Protein AF-A0A529MDR5-F1 (afdb_monomer_lite)

pLDDT: mean 86.52, std 17.05, range [40.25, 98.25]

Radius of gyration: 15.96 Å; chains: 1; bounding box: 62×21×30 Å

Sequence (91 aa):
MRLLERRSSEYRAVWCLEWYDRQTERLAGEEELLDLVDDDIRRVLGKPTSDDLDGMFELNASLSERLMGVVEVKTTFDFDRHDYFLGKVSK

Foldseek 3Di:
DDDPPPPPPPQDWWKKKWKAFPVPRHTPDMDTFPPDDPVLLCVLVVHDPPDDQADKDWDDPSSVVSVVVRTPDPDDDDPVTIIMIMHIDGD

Secondary structure (DSSP, 8-state):
-------------EEEEEEEETTT--EEEEEEETT--HHHHHHHHT--TTS---SEEEEPHHHHHHHHTTS---SPP-TTTEEEEEEEE--

Structure (mmCIF, N/CA/C/O backbone):
data_AF-A0A529MDR5-F1
#
_entry.id   AF-A0A529MDR5-F1
#
loop_
_atom_site.group_PDB
_atom_site.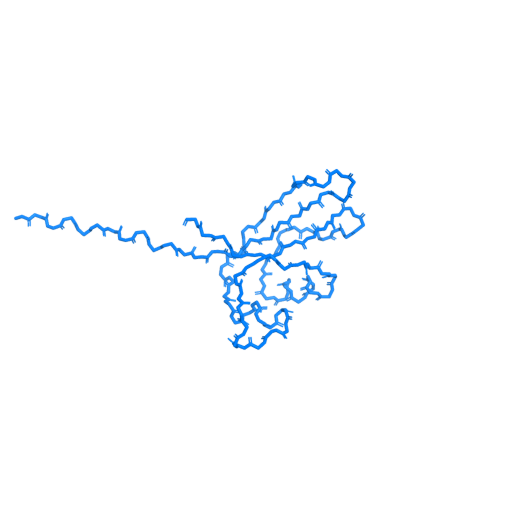id
_atom_site.type_symbol
_atom_site.label_atom_id
_atom_site.label_alt_id
_atom_site.label_comp_id
_atom_site.label_asym_id
_atom_site.label_entity_id
_atom_site.label_seq_id
_atom_site.pdbx_PDB_ins_code
_atom_site.Cartn_x
_atom_site.Cartn_y
_atom_site.Cartn_z
_atom_site.occupancy
_atom_site.B_iso_or_equiv
_atom_site.auth_seq_id
_atom_site.auth_comp_id
_atom_site.auth_asym_id
_atom_site.auth_atom_id
_atom_site.pdbx_PDB_model_num
ATOM 1 N N . MET A 1 1 ? 48.740 3.477 11.685 1.00 40.75 1 MET A N 1
ATOM 2 C CA . MET A 1 1 ? 47.423 4.140 11.782 1.00 40.75 1 MET A CA 1
ATOM 3 C C . MET A 1 1 ? 46.367 3.162 11.302 1.00 40.75 1 MET A C 1
ATOM 5 O O . MET A 1 1 ? 46.540 2.625 10.218 1.00 40.75 1 MET A O 1
ATOM 9 N N . ARG A 1 2 ? 45.326 2.884 12.096 1.00 46.53 2 ARG A N 1
ATOM 10 C CA . ARG A 1 2 ? 44.140 2.165 11.610 1.00 46.53 2 ARG A CA 1
ATOM 11 C C . ARG A 1 2 ? 43.193 3.207 11.029 1.00 46.53 2 ARG A C 1
ATOM 13 O O . ARG A 1 2 ? 42.676 4.027 11.782 1.00 46.53 2 ARG A O 1
ATOM 20 N N . LEU A 1 3 ? 43.012 3.194 9.713 1.00 46.25 3 LEU A N 1
ATOM 21 C CA . LEU A 1 3 ? 41.843 3.808 9.099 1.00 46.25 3 LEU A CA 1
ATOM 22 C C . LEU A 1 3 ? 40.644 3.009 9.607 1.00 46.25 3 LEU A C 1
ATOM 24 O O . LEU A 1 3 ? 40.466 1.849 9.251 1.00 46.25 3 LEU A O 1
ATOM 28 N N . LEU A 1 4 ? 39.889 3.603 10.529 1.00 46.09 4 LEU A N 1
ATOM 29 C CA . LEU A 1 4 ? 38.526 3.175 10.784 1.00 46.09 4 LEU A CA 1
ATOM 30 C C . LEU A 1 4 ? 37.791 3.432 9.474 1.00 46.09 4 LEU A C 1
ATOM 32 O O . LEU A 1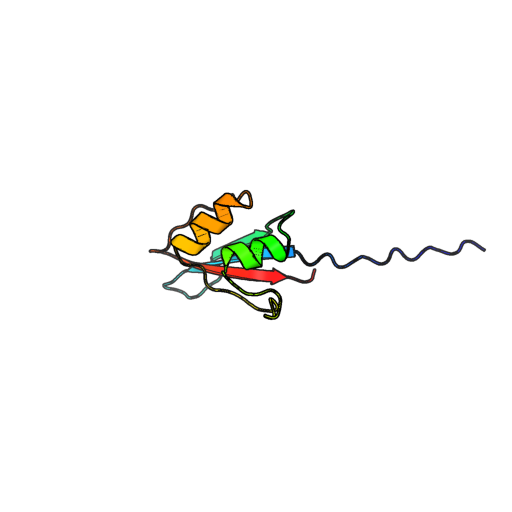 4 ? 37.458 4.577 9.169 1.00 46.09 4 LEU A O 1
ATOM 36 N N . GLU A 1 5 ? 37.617 2.380 8.675 1.00 45.94 5 GLU A N 1
ATOM 37 C CA . GLU A 1 5 ? 36.609 2.342 7.628 1.00 45.94 5 GLU A CA 1
ATOM 38 C C . GLU A 1 5 ? 35.284 2.605 8.330 1.00 45.94 5 GLU A C 1
ATOM 40 O O . GLU A 1 5 ? 34.668 1.745 8.962 1.00 45.94 5 GLU A O 1
ATOM 45 N N . ARG A 1 6 ? 34.932 3.885 8.330 1.00 44.50 6 ARG A N 1
ATOM 46 C CA . ARG A 1 6 ? 33.653 4.411 8.741 1.00 44.50 6 ARG A CA 1
ATOM 47 C C . ARG A 1 6 ? 32.669 3.736 7.802 1.00 44.50 6 ARG A C 1
ATOM 49 O O . ARG A 1 6 ? 32.516 4.188 6.674 1.00 44.50 6 ARG A O 1
ATOM 56 N N . ARG A 1 7 ? 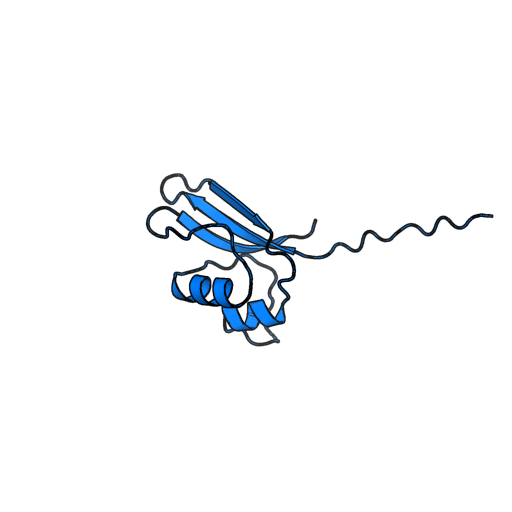32.104 2.607 8.248 1.00 40.25 7 ARG A N 1
ATOM 57 C CA . ARG A 1 7 ? 30.966 1.944 7.618 1.00 40.25 7 ARG A CA 1
ATOM 58 C C . ARG A 1 7 ? 29.984 3.052 7.271 1.00 40.25 7 ARG A C 1
ATOM 60 O O . ARG A 1 7 ? 29.380 3.639 8.169 1.00 40.25 7 ARG A O 1
ATOM 67 N N . SER A 1 8 ? 29.908 3.406 5.993 1.00 42.22 8 SER A N 1
ATOM 68 C CA . SER A 1 8 ? 28.756 4.114 5.473 1.00 42.22 8 SER A CA 1
ATOM 69 C C . SER A 1 8 ? 27.594 3.198 5.803 1.00 42.22 8 SER A C 1
ATOM 71 O O . SER A 1 8 ? 27.514 2.087 5.285 1.00 42.22 8 SER A O 1
ATOM 73 N N . SER A 1 9 ? 26.771 3.604 6.763 1.00 43.06 9 SER A N 1
ATOM 74 C CA . SER A 1 9 ? 25.444 3.034 6.890 1.00 43.06 9 SER A CA 1
ATOM 75 C C . SER A 1 9 ? 24.772 3.382 5.567 1.00 43.06 9 SER A C 1
ATOM 77 O O . SER A 1 9 ? 24.411 4.535 5.346 1.00 43.06 9 SER A O 1
ATOM 79 N N . GLU A 1 10 ? 24.792 2.453 4.614 1.00 45.78 10 GLU A N 1
ATOM 80 C CA . GLU A 1 10 ? 24.013 2.573 3.392 1.00 45.78 10 GLU A CA 1
ATOM 81 C C . GLU A 1 10 ? 22.561 2.579 3.854 1.00 45.78 10 GLU A C 1
ATOM 83 O O . GLU A 1 10 ? 22.037 1.556 4.290 1.00 45.78 10 GLU A O 1
ATOM 88 N N . TYR A 1 11 ? 21.957 3.766 3.862 1.00 51.19 11 TYR A N 1
ATOM 89 C CA . TYR A 1 11 ? 20.528 3.956 4.056 1.00 51.19 11 TYR A CA 1
ATOM 90 C C . TYR A 1 11 ? 19.819 3.173 2.948 1.00 51.19 11 TYR A C 1
ATOM 92 O O . TYR A 1 11 ? 19.687 3.653 1.821 1.00 51.19 11 TYR A O 1
ATOM 100 N N . ARG A 1 12 ? 19.446 1.920 3.219 1.00 62.38 12 ARG A N 1
ATOM 101 C CA . ARG A 1 12 ? 18.671 1.116 2.277 1.00 62.38 12 ARG A CA 1
ATOM 102 C C . ARG A 1 12 ? 17.241 1.620 2.399 1.00 62.38 12 ARG A C 1
ATOM 104 O O . ARG A 1 12 ? 16.613 1.404 3.427 1.00 62.38 12 ARG A O 1
ATOM 111 N N . ALA A 1 13 ? 16.757 2.340 1.390 1.00 68.94 13 ALA A N 1
ATOM 112 C CA . ALA A 1 13 ? 15.347 2.703 1.323 1.00 68.94 13 ALA A CA 1
ATOM 113 C C . ALA A 1 13 ? 14.518 1.411 1.351 1.00 68.94 13 ALA A C 1
ATOM 115 O O . ALA A 1 13 ? 14.770 0.499 0.557 1.00 68.94 13 ALA A O 1
ATOM 116 N N . VAL A 1 14 ? 13.577 1.323 2.289 1.00 88.44 14 VAL A N 1
ATOM 117 C CA . VAL A 1 14 ? 12.669 0.180 2.438 1.00 88.44 14 VAL A CA 1
ATOM 118 C C . VAL A 1 14 ? 11.264 0.652 2.090 1.00 88.44 14 VAL A C 1
ATOM 120 O O . VAL A 1 14 ? 10.881 1.776 2.415 1.00 88.44 14 VAL A O 1
ATOM 123 N N . TRP A 1 15 ? 10.501 -0.189 1.400 1.00 93.81 15 TRP A N 1
ATOM 124 C CA . TRP A 1 15 ? 9.088 0.068 1.151 1.00 93.81 15 TRP A CA 1
ATOM 125 C C . TRP A 1 15 ? 8.274 -0.294 2.394 1.00 93.81 15 TRP A C 1
ATOM 127 O O . TRP A 1 15 ? 8.462 -1.361 2.970 1.00 93.81 15 TRP A O 1
ATOM 137 N N . CYS A 1 16 ? 7.385 0.596 2.814 1.00 95.25 16 CYS A N 1
ATOM 138 C CA . CYS A 1 16 ? 6.529 0.433 3.980 1.00 95.25 16 CYS A CA 1
ATOM 139 C C . CYS A 1 16 ? 5.064 0.484 3.549 1.00 95.25 16 CYS A C 1
ATOM 141 O O . CYS A 1 16 ? 4.664 1.387 2.809 1.00 95.25 16 CYS A O 1
ATOM 143 N N . LEU A 1 17 ? 4.285 -0.493 4.004 1.00 96.88 17 LEU A N 1
ATOM 144 C CA . LEU A 1 17 ? 2.834 -0.505 3.924 1.00 96.88 17 LEU A CA 1
ATOM 145 C C . LEU A 1 17 ? 2.273 0.023 5.242 1.00 96.88 17 LEU A C 1
ATOM 147 O O . LEU A 1 17 ? 2.440 -0.605 6.279 1.00 96.88 17 LEU A O 1
ATOM 151 N N . GLU A 1 18 ? 1.568 1.137 5.197 1.00 97.38 18 GLU A N 1
ATOM 152 C CA . GLU A 1 18 ? 0.887 1.738 6.339 1.00 97.38 18 GLU A CA 1
ATOM 153 C C . GLU A 1 18 ? -0.623 1.588 6.169 1.00 97.38 18 GLU A C 1
ATOM 155 O O . GLU A 1 18 ? -1.135 1.603 5.046 1.00 97.38 18 GLU A O 1
ATOM 160 N N . TRP A 1 19 ? -1.355 1.453 7.273 1.00 97.94 19 TRP A N 1
ATOM 161 C CA . TRP A 1 19 ? -2.813 1.483 7.234 1.00 97.94 19 TRP A CA 1
ATOM 162 C C . TRP A 1 19 ? -3.406 2.321 8.353 1.00 97.94 19 TRP A C 1
ATOM 164 O O . TRP A 1 19 ? -2.974 2.283 9.509 1.00 97.94 19 TRP A O 1
ATOM 174 N N . TYR A 1 20 ? -4.429 3.080 7.985 1.00 98.12 20 TYR A N 1
ATOM 175 C CA . TYR A 1 20 ? -5.082 4.066 8.828 1.00 98.12 20 TYR A CA 1
ATOM 176 C C . TYR A 1 20 ? -6.536 3.673 9.036 1.00 98.12 20 TYR A C 1
ATOM 178 O O . TYR A 1 20 ? -7.218 3.274 8.098 1.00 98.12 20 TYR A O 1
ATOM 186 N N . ASP A 1 21 ? -7.018 3.779 10.269 1.00 97.94 21 ASP A N 1
ATOM 187 C CA . ASP A 1 21 ? -8.424 3.539 10.587 1.00 97.94 21 ASP A CA 1
ATOM 188 C C . ASP A 1 21 ? -9.306 4.628 9.957 1.00 97.94 21 ASP A C 1
ATOM 190 O O . ASP A 1 21 ? -9.123 5.816 10.222 1.00 97.94 21 ASP A O 1
ATOM 194 N N . ARG A 1 22 ? -10.286 4.223 9.139 1.00 96.25 22 ARG A N 1
ATOM 195 C CA . ARG A 1 22 ? -11.138 5.145 8.361 1.00 96.25 22 ARG A CA 1
ATOM 196 C C . ARG A 1 22 ? -12.013 6.056 9.221 1.00 96.25 22 ARG A C 1
ATOM 198 O O . ARG A 1 22 ? -12.505 7.068 8.732 1.00 96.25 22 ARG A O 1
ATOM 205 N N . GLN A 1 23 ? -12.290 5.677 10.469 1.00 96.69 23 GLN A N 1
ATOM 206 C CA . GLN A 1 23 ? -13.158 6.457 11.356 1.00 96.69 23 GLN A CA 1
ATOM 207 C C . GLN A 1 23 ? -12.376 7.514 12.130 1.00 96.69 23 GLN A C 1
ATOM 209 O O . GLN A 1 23 ? -12.898 8.591 12.413 1.00 96.69 23 GLN A O 1
ATOM 214 N N . THR A 1 24 ? -11.149 7.184 12.522 1.00 97.50 24 THR A N 1
ATOM 215 C CA . THR A 1 24 ? -10.322 8.011 13.403 1.00 97.50 24 THR A CA 1
ATOM 216 C C . THR A 1 24 ? -9.170 8.701 12.687 1.00 97.50 24 THR A C 1
ATOM 218 O O . THR A 1 24 ? -8.545 9.572 13.292 1.00 97.50 24 THR A O 1
ATOM 221 N N . GLU A 1 25 ? -8.881 8.309 11.443 1.00 96.19 25 GLU A N 1
ATOM 222 C CA . GLU A 1 25 ? -7.745 8.755 10.623 1.00 96.19 25 GLU A CA 1
ATOM 223 C C . GLU A 1 25 ? -6.382 8.510 11.296 1.00 96.19 25 GLU A C 1
ATOM 225 O O . GLU A 1 25 ? -5.369 9.131 10.973 1.00 96.19 25 GLU A O 1
ATOM 230 N N . ARG A 1 26 ? -6.338 7.603 12.277 1.00 97.75 26 ARG A N 1
ATOM 231 C CA . ARG A 1 26 ? -5.120 7.272 13.019 1.00 97.75 26 ARG A CA 1
ATOM 232 C C . ARG A 1 26 ? -4.411 6.098 12.376 1.00 97.75 26 ARG A C 1
ATOM 234 O O . ARG A 1 26 ? -5.063 5.153 11.937 1.00 97.75 26 ARG A O 1
ATOM 241 N N . LEU A 1 27 ? -3.079 6.135 12.409 1.00 97.06 27 LEU A N 1
ATOM 242 C CA . LEU A 1 27 ? -2.247 5.001 12.026 1.00 97.06 27 LEU A CA 1
ATOM 243 C C . LEU A 1 27 ? -2.607 3.803 12.911 1.00 97.06 27 LEU A C 1
ATOM 245 O O . LEU A 1 27 ? -2.440 3.846 14.133 1.00 97.06 27 LEU A O 1
ATOM 249 N N . ALA A 1 28 ? -3.139 2.762 12.285 1.00 97.19 28 ALA A N 1
ATOM 250 C CA . ALA A 1 28 ? -3.529 1.523 12.937 1.00 97.19 28 ALA A CA 1
ATOM 251 C C . ALA A 1 28 ? -2.392 0.491 12.892 1.00 97.19 28 ALA A C 1
ATOM 253 O O . ALA A 1 28 ? -2.299 -0.351 13.787 1.00 97.19 28 ALA A O 1
ATOM 254 N N . GLY A 1 29 ? -1.500 0.586 11.903 1.00 96.62 29 GLY A N 1
ATOM 255 C CA . GLY A 1 29 ? -0.253 -0.167 11.868 1.00 96.62 29 GLY A CA 1
ATOM 256 C C . GLY A 1 29 ? 0.57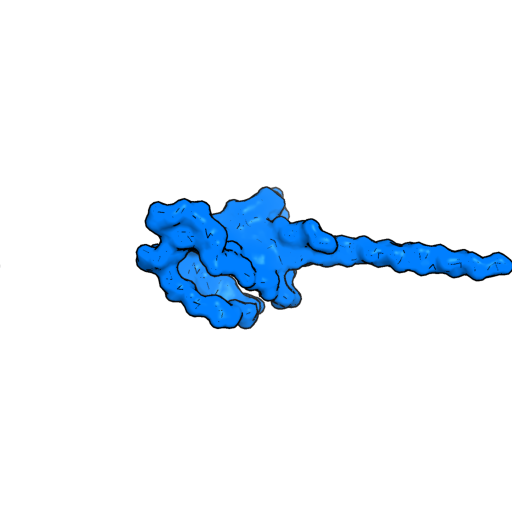0 0.079 10.608 1.00 96.62 29 GLY A C 1
ATOM 257 O O . GLY A 1 29 ? 0.159 0.810 9.707 1.00 96.62 29 GLY A O 1
ATOM 258 N N . GLU A 1 30 ? 1.752 -0.529 10.590 1.00 96.31 30 GLU A N 1
ATOM 259 C CA . GLU A 1 30 ? 2.709 -0.465 9.491 1.00 96.31 30 GLU A CA 1
ATOM 260 C C . GLU A 1 30 ? 3.428 -1.811 9.317 1.00 96.31 30 GLU A C 1
ATOM 262 O O . GLU A 1 30 ? 3.566 -2.590 10.267 1.00 96.31 30 GLU A O 1
ATOM 267 N N . GLU A 1 31 ? 3.898 -2.084 8.103 1.00 94.94 31 GLU A N 1
ATOM 268 C CA . GLU A 1 31 ? 4.653 -3.277 7.743 1.00 94.94 31 GLU A CA 1
ATOM 269 C C . GLU A 1 31 ? 5.763 -2.930 6.742 1.00 94.94 31 GLU A C 1
ATOM 271 O O . GLU A 1 31 ? 5.508 -2.448 5.639 1.00 94.94 31 GLU A O 1
ATOM 276 N N . GLU A 1 32 ? 7.013 -3.215 7.111 1.00 94.00 32 GLU A N 1
ATOM 277 C CA . GLU A 1 32 ? 8.146 -3.120 6.190 1.00 94.00 32 GLU A CA 1
ATOM 278 C C . GLU A 1 32 ? 8.144 -4.297 5.209 1.00 94.00 32 GLU A C 1
ATOM 280 O O . GLU A 1 32 ? 8.189 -5.465 5.603 1.00 94.00 32 GLU A O 1
ATOM 285 N N . LEU A 1 33 ? 8.154 -3.978 3.918 1.00 92.94 33 LEU A N 1
ATOM 286 C CA . LEU A 1 33 ? 8.175 -4.936 2.823 1.00 92.94 33 LEU A CA 1
ATOM 287 C C . LEU A 1 33 ? 9.623 -5.162 2.384 1.00 92.94 33 LEU A C 1
ATOM 289 O O . LEU A 1 33 ? 10.184 -4.431 1.562 1.00 92.94 33 LEU A O 1
ATOM 293 N N . LEU A 1 34 ? 10.248 -6.171 2.988 1.00 87.56 34 LEU A N 1
ATOM 294 C CA . LEU A 1 34 ? 11.626 -6.546 2.689 1.00 87.56 34 LEU A CA 1
ATOM 295 C C . LEU A 1 34 ? 11.752 -7.098 1.262 1.00 87.56 34 LEU A C 1
ATOM 297 O O . LEU A 1 34 ? 10.829 -7.706 0.729 1.00 87.56 34 LEU A O 1
ATOM 301 N N . ASP A 1 35 ? 12.918 -6.873 0.655 1.00 84.06 35 ASP A N 1
ATOM 302 C CA . ASP A 1 35 ? 13.292 -7.345 -0.689 1.00 84.06 35 ASP A CA 1
ATOM 303 C C . ASP A 1 35 ? 12.422 -6.843 -1.854 1.00 84.06 35 ASP A C 1
ATOM 305 O O . ASP A 1 35 ? 12.630 -7.237 -3.000 1.00 84.06 35 ASP A O 1
ATOM 309 N N . LEU A 1 36 ? 11.525 -5.894 -1.592 1.00 88.94 36 LEU A N 1
ATOM 310 C CA . LEU A 1 36 ? 10.758 -5.204 -2.616 1.00 88.94 36 LEU A CA 1
ATOM 311 C C . LEU A 1 36 ? 11.606 -4.109 -3.278 1.00 88.94 36 LEU A C 1
ATOM 313 O O . LEU A 1 36 ? 12.104 -3.202 -2.606 1.00 88.94 36 LEU A O 1
ATOM 317 N N . VAL A 1 37 ? 11.778 -4.188 -4.599 1.00 90.38 37 VAL A N 1
ATOM 318 C CA . VAL A 1 37 ? 12.551 -3.210 -5.385 1.00 90.38 37 VAL A CA 1
ATOM 319 C C . VAL A 1 37 ? 11.643 -2.288 -6.201 1.00 90.38 37 VAL A C 1
ATOM 321 O O . VAL A 1 37 ? 10.491 -2.606 -6.492 1.00 90.38 37 VAL A O 1
ATOM 324 N N . ASP A 1 38 ? 12.176 -1.138 -6.615 1.00 91.75 38 ASP A N 1
ATOM 325 C CA . ASP A 1 38 ? 11.425 -0.099 -7.336 1.00 91.75 38 ASP A CA 1
ATOM 326 C C . ASP A 1 38 ? 10.729 -0.602 -8.606 1.00 91.75 38 ASP A C 1
ATOM 328 O O . ASP A 1 38 ? 9.603 -0.196 -8.890 1.00 91.75 38 ASP A O 1
ATOM 332 N N . ASP A 1 39 ? 11.369 -1.497 -9.361 1.00 91.62 39 ASP A N 1
ATOM 333 C CA . ASP A 1 39 ? 10.785 -2.056 -10.584 1.00 91.62 39 ASP A CA 1
ATOM 334 C C . ASP A 1 39 ? 9.519 -2.875 -10.303 1.00 91.62 39 ASP A C 1
ATOM 336 O O . ASP A 1 39 ? 8.574 -2.839 -11.095 1.00 91.62 39 ASP A O 1
ATOM 340 N N . ASP A 1 40 ? 9.458 -3.572 -9.168 1.00 93.06 40 ASP A N 1
ATOM 341 C CA . ASP A 1 40 ? 8.264 -4.318 -8.771 1.00 93.06 40 ASP A CA 1
ATOM 342 C C . ASP A 1 40 ? 7.146 -3.369 -8.351 1.00 93.06 40 ASP A C 1
ATOM 344 O O . ASP A 1 40 ? 6.001 -3.540 -8.771 1.00 93.06 40 ASP A O 1
ATOM 348 N N . ILE A 1 41 ? 7.476 -2.288 -7.645 1.00 93.44 41 ILE A N 1
ATOM 349 C CA . ILE A 1 41 ? 6.497 -1.253 -7.306 1.00 93.44 41 ILE A CA 1
ATOM 350 C C . ILE A 1 41 ? 5.936 -0.564 -8.540 1.00 93.44 41 ILE A C 1
ATOM 352 O O . ILE A 1 41 ? 4.726 -0.356 -8.636 1.00 93.44 41 ILE A O 1
ATOM 356 N N . ARG A 1 42 ? 6.777 -0.259 -9.528 1.00 94.12 42 ARG A N 1
ATOM 357 C CA . ARG A 1 42 ? 6.310 0.294 -10.805 1.00 94.12 42 ARG A CA 1
ATOM 358 C C . ARG A 1 42 ? 5.312 -0.632 -11.484 1.00 94.12 42 ARG A C 1
ATOM 360 O O . ARG A 1 42 ? 4.303 -0.149 -11.995 1.00 94.12 42 ARG A O 1
ATOM 367 N N . ARG A 1 43 ? 5.547 -1.948 -11.452 1.00 92.88 43 ARG A N 1
ATOM 368 C CA . ARG A 1 43 ? 4.608 -2.947 -11.989 1.00 92.88 43 ARG A CA 1
ATOM 369 C C . ARG A 1 43 ? 3.303 -2.987 -11.200 1.00 92.88 43 ARG A C 1
ATOM 371 O O . ARG A 1 43 ? 2.241 -3.012 -11.820 1.00 92.88 43 ARG A O 1
ATOM 378 N N . VAL A 1 44 ? 3.369 -2.948 -9.868 1.00 95.00 44 VAL A N 1
ATOM 379 C CA . VAL A 1 44 ? 2.183 -2.901 -8.996 1.00 95.00 44 VAL A CA 1
ATOM 380 C C . VAL A 1 44 ? 1.342 -1.663 -9.316 1.00 95.00 44 VAL A C 1
ATOM 382 O O . VAL A 1 44 ? 0.174 -1.800 -9.687 1.00 95.00 44 VAL A O 1
ATOM 385 N N . LEU A 1 45 ? 1.955 -0.475 -9.267 1.00 94.25 45 LEU A N 1
ATOM 386 C CA . LEU A 1 45 ? 1.303 0.826 -9.463 1.00 94.25 45 LEU A CA 1
ATOM 387 C C . LEU A 1 45 ? 0.980 1.149 -10.931 1.00 94.25 45 LEU A C 1
ATOM 389 O O . LEU A 1 45 ? 0.263 2.110 -11.203 1.00 94.25 45 LEU A O 1
ATOM 393 N N . GLY A 1 46 ? 1.508 0.382 -11.889 1.00 92.75 46 GLY A N 1
ATOM 394 C CA . GLY A 1 46 ? 1.365 0.657 -13.321 1.00 92.75 46 GLY A CA 1
ATOM 395 C C . GLY A 1 46 ? 2.072 1.939 -13.775 1.00 92.75 46 GLY A C 1
ATOM 396 O O . GLY A 1 46 ? 1.611 2.592 -14.711 1.00 92.75 46 GLY A O 1
ATOM 397 N N . LYS A 1 47 ? 3.166 2.323 -13.108 1.00 89.62 47 LYS A N 1
ATOM 398 C CA . LYS A 1 47 ? 3.908 3.561 -13.385 1.00 89.62 47 LYS A CA 1
ATOM 399 C C . LYS A 1 47 ? 5.074 3.331 -14.352 1.00 89.62 47 LYS A C 1
ATOM 401 O O . LYS A 1 47 ? 5.787 2.336 -14.216 1.00 89.62 47 LYS A O 1
ATOM 406 N N . PRO A 1 48 ? 5.323 4.249 -15.305 1.00 89.88 48 PRO A N 1
ATOM 407 C CA . PRO A 1 48 ? 6.501 4.181 -16.165 1.00 89.88 48 PRO A CA 1
ATOM 408 C C . PRO A 1 48 ? 7.785 4.428 -15.360 1.00 89.88 48 PRO A C 1
ATOM 410 O O . PRO A 1 48 ? 7.746 4.943 -14.246 1.00 89.88 48 PRO A O 1
ATOM 413 N N . THR A 1 49 ? 8.946 4.096 -15.927 1.00 85.50 49 THR A N 1
ATOM 414 C CA . THR A 1 49 ? 10.260 4.290 -15.278 1.00 85.50 49 THR A CA 1
ATOM 415 C C . THR A 1 49 ? 10.640 5.754 -15.066 1.00 85.50 49 THR A C 1
ATOM 417 O O . THR A 1 49 ? 11.467 6.039 -14.208 1.00 85.50 49 THR A O 1
ATOM 420 N N . SER A 1 50 ? 10.037 6.677 -15.818 1.00 83.50 50 SER A N 1
ATOM 421 C CA . SER A 1 50 ? 10.251 8.123 -15.690 1.00 83.50 50 SER A CA 1
ATOM 422 C C . SER A 1 50 ? 9.561 8.752 -14.482 1.00 83.50 50 SER A C 1
ATOM 424 O O . SER A 1 50 ? 9.909 9.871 -14.116 1.00 83.50 50 SER A O 1
ATOM 426 N N . ASP A 1 51 ? 8.563 8.079 -13.907 1.00 86.06 51 ASP A N 1
ATOM 427 C CA . ASP A 1 51 ? 7.798 8.625 -12.788 1.00 86.06 51 ASP A CA 1
ATOM 428 C C . ASP A 1 51 ? 8.611 8.572 -11.500 1.00 86.06 51 ASP A C 1
ATOM 430 O O . ASP A 1 51 ? 9.289 7.579 -11.220 1.00 86.06 51 ASP A O 1
ATOM 434 N N . ASP A 1 52 ? 8.471 9.602 -10.678 1.00 86.00 52 ASP A N 1
ATOM 435 C CA . ASP A 1 52 ? 8.997 9.570 -9.323 1.00 86.00 52 ASP A CA 1
ATOM 436 C C . ASP A 1 52 ? 8.209 8.567 -8.459 1.00 86.00 52 ASP A C 1
ATOM 438 O O . ASP A 1 52 ? 6.990 8.408 -8.608 1.00 86.00 52 ASP A O 1
ATOM 442 N N . LEU A 1 53 ? 8.931 7.861 -7.592 1.00 89.88 53 LEU A N 1
ATOM 443 C CA . LEU A 1 53 ? 8.384 6.950 -6.587 1.00 89.88 53 LEU A CA 1
ATOM 444 C C . LEU A 1 53 ? 8.499 7.522 -5.169 1.00 89.88 53 LEU A C 1
ATOM 446 O O . LEU A 1 53 ? 8.127 6.843 -4.214 1.00 89.88 53 LEU A O 1
ATOM 450 N N . ASP A 1 54 ? 8.996 8.748 -5.027 1.00 86.00 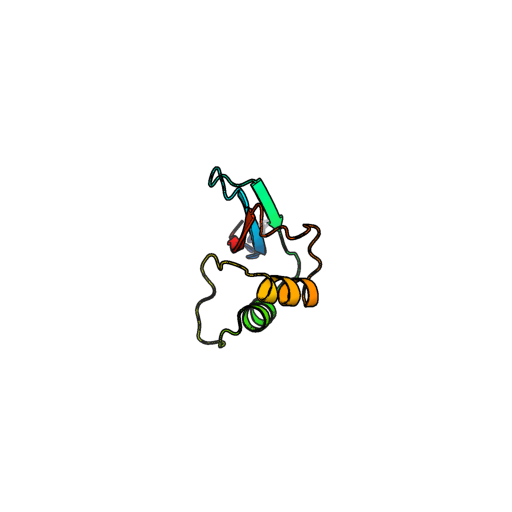54 ASP A N 1
ATOM 451 C CA . ASP A 1 54 ? 9.052 9.446 -3.753 1.00 86.00 54 ASP A CA 1
ATOM 452 C C . ASP A 1 54 ? 7.643 9.938 -3.377 1.00 86.00 54 ASP A C 1
ATOM 454 O O . ASP A 1 54 ? 7.109 10.901 -3.930 1.00 86.00 54 ASP A O 1
ATOM 458 N N . GLY A 1 55 ? 7.002 9.227 -2.447 1.00 89.38 55 GLY A N 1
ATOM 459 C CA . GLY A 1 55 ? 5.671 9.555 -1.944 1.00 89.38 55 GLY A CA 1
ATOM 460 C C . GLY A 1 55 ? 4.954 8.372 -1.297 1.00 89.38 55 GLY A C 1
ATOM 461 O O . GLY A 1 55 ? 5.491 7.267 -1.218 1.00 89.38 55 GLY A O 1
ATOM 462 N N . MET A 1 56 ? 3.725 8.634 -0.846 1.00 93.69 56 MET A N 1
ATOM 463 C CA . MET A 1 56 ? 2.777 7.617 -0.386 1.00 93.69 56 MET A CA 1
ATOM 464 C C . MET A 1 56 ? 1.728 7.383 -1.473 1.00 93.69 56 MET A C 1
ATOM 466 O O . MET A 1 56 ? 1.135 8.331 -1.992 1.00 93.69 56 MET A O 1
ATOM 470 N N . PHE A 1 57 ? 1.485 6.122 -1.803 1.00 95.81 57 PHE A N 1
ATOM 471 C CA . PHE A 1 57 ? 0.529 5.690 -2.814 1.00 95.81 57 PHE A CA 1
ATOM 472 C C . PHE A 1 57 ? -0.609 4.936 -2.143 1.00 95.81 57 PHE A C 1
ATOM 474 O O . PHE A 1 57 ? -0.383 3.895 -1.533 1.00 95.81 57 PHE A O 1
ATOM 481 N N . GLU A 1 58 ? -1.830 5.446 -2.269 1.00 96.69 58 GLU A N 1
ATOM 482 C CA . GLU A 1 58 ? -3.018 4.751 -1.780 1.00 96.69 58 GLU A CA 1
ATOM 483 C C . GLU A 1 58 ? -3.230 3.444 -2.555 1.00 96.69 58 GLU A C 1
ATOM 485 O O . GLU A 1 58 ? -3.191 3.412 -3.792 1.00 96.69 58 GLU A O 1
ATOM 490 N N . LEU A 1 59 ? -3.459 2.357 -1.825 1.00 97.19 59 LEU A N 1
ATOM 491 C CA . LEU A 1 59 ? -3.754 1.052 -2.388 1.00 97.19 59 LEU A CA 1
ATOM 492 C C . LEU A 1 59 ? -5.258 0.802 -2.369 1.00 97.19 59 LEU A C 1
ATOM 494 O O . LEU A 1 59 ? -5.917 0.897 -1.339 1.00 97.19 59 LEU A O 1
ATOM 498 N N . ASN A 1 60 ? -5.783 0.391 -3.518 1.00 95.38 60 ASN A N 1
ATOM 499 C CA . ASN A 1 60 ? -7.093 -0.243 -3.610 1.00 95.38 60 ASN A CA 1
ATOM 500 C C . ASN A 1 60 ? -6.937 -1.770 -3.673 1.00 95.38 60 ASN A C 1
ATOM 502 O O . ASN A 1 60 ? -5.830 -2.283 -3.845 1.00 95.38 60 ASN A O 1
ATOM 506 N N . ALA A 1 61 ? -8.057 -2.496 -3.624 1.00 95.31 61 ALA A N 1
ATOM 507 C CA . ALA A 1 61 ? -8.068 -3.959 -3.661 1.00 95.31 61 ALA A CA 1
ATOM 508 C C . ALA A 1 61 ? -7.234 -4.560 -4.807 1.00 95.31 61 ALA A C 1
ATOM 510 O O . ALA A 1 61 ? -6.461 -5.487 -4.583 1.00 95.31 61 ALA A O 1
ATOM 511 N N . SER A 1 62 ? -7.313 -3.994 -6.017 1.00 96.56 62 SER A N 1
ATOM 512 C CA . SER A 1 62 ? -6.566 -4.508 -7.170 1.00 96.56 62 SER A CA 1
ATOM 513 C C . SER A 1 62 ? -5.058 -4.271 -7.050 1.00 96.56 62 SER A C 1
ATOM 515 O O . SER A 1 62 ? -4.268 -5.139 -7.421 1.00 96.56 62 SER A O 1
ATOM 517 N N . LEU A 1 63 ? -4.636 -3.115 -6.530 1.00 96.94 63 LEU A N 1
ATOM 518 C CA . LEU A 1 63 ? -3.218 -2.833 -6.290 1.00 96.94 63 LEU A CA 1
ATOM 519 C C . LEU A 1 63 ? -2.657 -3.714 -5.169 1.00 96.94 63 LEU A C 1
ATOM 521 O O . LEU A 1 63 ? -1.553 -4.236 -5.311 1.00 96.94 63 LEU A O 1
ATOM 525 N N . SER A 1 64 ? -3.426 -3.946 -4.106 1.00 95.81 64 SER A N 1
ATOM 526 C CA . SER A 1 64 ? -3.027 -4.838 -3.015 1.00 95.81 64 SER A CA 1
ATOM 527 C C . SER A 1 64 ? -2.905 -6.295 -3.455 1.00 95.81 64 SER A C 1
ATOM 529 O O . SER A 1 64 ? -1.947 -6.961 -3.075 1.00 95.81 64 SER A O 1
ATOM 531 N N . GLU A 1 65 ? -3.803 -6.790 -4.311 1.00 95.81 65 GLU A N 1
ATOM 532 C CA . GLU A 1 65 ? -3.661 -8.121 -4.919 1.00 95.81 65 GLU A CA 1
ATOM 533 C C . GLU A 1 65 ? -2.367 -8.247 -5.732 1.00 95.81 65 GLU A C 1
ATOM 535 O O . GLU A 1 65 ? -1.656 -9.246 -5.620 1.00 95.81 65 GLU A O 1
ATOM 540 N N . ARG A 1 66 ? -2.020 -7.219 -6.517 1.00 96.62 66 ARG A N 1
ATOM 541 C CA . ARG A 1 66 ? -0.751 -7.194 -7.262 1.00 96.62 66 ARG A CA 1
ATOM 542 C C . ARG A 1 66 ? 0.455 -7.154 -6.332 1.00 96.62 66 ARG A C 1
ATOM 544 O O . ARG A 1 66 ? 1.435 -7.837 -6.610 1.00 96.62 66 ARG A O 1
ATOM 551 N N . LEU A 1 67 ? 0.380 -6.380 -5.249 1.00 95.88 67 LEU A N 1
ATOM 552 C CA . LEU A 1 67 ? 1.439 -6.282 -4.247 1.00 95.88 67 LEU A CA 1
ATOM 553 C C . LEU A 1 67 ? 1.702 -7.641 -3.584 1.00 95.88 67 LEU A C 1
ATOM 555 O O . LEU A 1 67 ? 2.841 -8.096 -3.562 1.00 95.88 67 LEU A O 1
ATOM 559 N N . MET A 1 68 ? 0.651 -8.339 -3.146 1.00 94.56 68 MET A N 1
ATOM 560 C CA . MET A 1 68 ? 0.762 -9.694 -2.584 1.00 94.56 68 MET A CA 1
ATOM 561 C C . MET A 1 68 ? 1.300 -10.723 -3.593 1.00 94.56 68 MET A C 1
ATOM 563 O O . MET A 1 68 ? 1.808 -11.771 -3.204 1.00 94.56 68 MET A O 1
ATOM 567 N N . GLY A 1 69 ? 1.190 -10.442 -4.894 1.00 94.50 69 GLY A N 1
ATOM 568 C CA . GLY A 1 69 ? 1.777 -11.263 -5.952 1.00 94.50 69 GLY A CA 1
ATOM 569 C C . GLY A 1 69 ? 3.287 -11.077 -6.139 1.00 94.50 69 GLY A C 1
ATOM 570 O O . GLY A 1 69 ? 3.907 -11.916 -6.793 1.00 94.50 69 GLY A O 1
ATOM 571 N N . VAL A 1 70 ? 3.878 -10.002 -5.602 1.00 94.06 70 VAL A N 1
ATOM 572 C CA . VAL A 1 70 ? 5.314 -9.690 -5.752 1.00 94.06 70 VAL A CA 1
ATOM 573 C C . VAL A 1 70 ? 6.096 -9.764 -4.443 1.00 94.06 70 VAL A C 1
ATOM 575 O O . VAL A 1 70 ? 7.297 -10.013 -4.478 1.00 94.06 70 VAL A O 1
ATOM 578 N N . VAL A 1 71 ? 5.437 -9.580 -3.297 1.00 93.00 71 VAL A N 1
ATOM 579 C CA . VAL A 1 71 ? 6.061 -9.641 -1.972 1.00 93.00 71 VAL A CA 1
ATOM 580 C C . VAL A 1 71 ? 5.138 -10.320 -0.971 1.00 93.00 71 VAL A C 1
ATOM 582 O O . VAL A 1 71 ? 3.913 -10.226 -1.062 1.00 93.00 71 VAL A O 1
ATOM 585 N N . GLU A 1 72 ? 5.732 -11.008 -0.000 1.00 93.00 72 GLU A N 1
ATOM 586 C CA . GLU A 1 72 ? 4.989 -11.547 1.132 1.00 93.00 72 GLU A CA 1
ATOM 587 C C . GLU A 1 72 ? 4.512 -10.396 2.025 1.00 93.00 72 GLU A C 1
ATOM 589 O O . GLU A 1 72 ? 5.322 -9.654 2.579 1.00 93.00 72 GLU A O 1
ATOM 594 N N . VAL A 1 73 ? 3.192 -10.264 2.160 1.00 92.38 73 VAL A N 1
ATOM 595 C CA . VAL A 1 73 ? 2.540 -9.319 3.073 1.00 92.38 73 VAL A CA 1
ATOM 596 C C . VAL A 1 73 ? 1.875 -10.127 4.181 1.00 92.38 73 VAL A C 1
ATOM 598 O O . VAL A 1 73 ? 1.070 -11.019 3.909 1.00 92.38 73 VAL A O 1
ATOM 601 N N . LYS A 1 74 ? 2.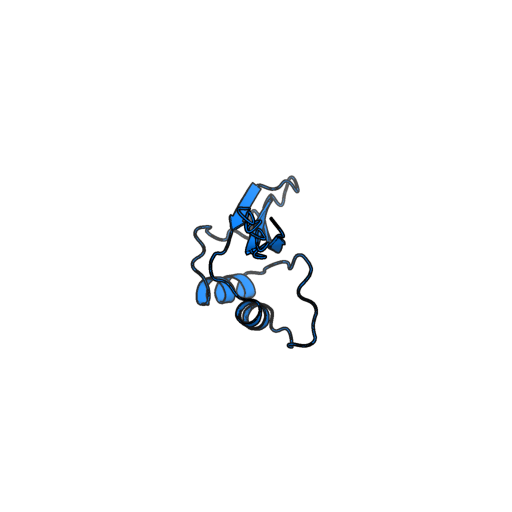215 -9.838 5.436 1.00 92.56 74 LYS A N 1
ATOM 602 C CA . LYS A 1 74 ? 1.664 -10.521 6.617 1.00 92.56 74 LYS A CA 1
ATOM 603 C C . LYS A 1 74 ? 0.299 -9.968 6.999 1.00 92.56 74 LYS A C 1
ATOM 605 O O . LYS A 1 74 ? -0.525 -10.682 7.572 1.00 92.56 74 LYS A O 1
ATOM 610 N N . THR A 1 75 ? 0.070 -8.695 6.711 1.00 90.50 75 THR A N 1
ATOM 611 C CA . THR A 1 75 ? -1.202 -8.024 6.961 1.00 90.50 75 THR A CA 1
ATOM 612 C C . THR A 1 75 ? -2.304 -8.559 6.046 1.00 90.50 75 THR A C 1
ATOM 614 O O . THR A 1 75 ? -2.106 -8.780 4.855 1.00 90.50 75 THR A O 1
ATOM 617 N N . THR A 1 76 ? -3.504 -8.745 6.601 1.00 93.62 76 THR A N 1
ATOM 618 C CA . THR A 1 76 ? -4.716 -9.018 5.814 1.00 93.62 76 THR A CA 1
ATOM 619 C C . THR A 1 76 ? -5.417 -7.701 5.499 1.00 93.62 76 THR A C 1
ATOM 621 O O . THR A 1 76 ? -5.708 -6.927 6.411 1.00 93.62 76 THR A O 1
ATOM 624 N N . PHE A 1 77 ? -5.691 -7.447 4.221 1.00 95.44 77 PHE A N 1
ATOM 625 C CA . PHE A 1 77 ? -6.376 -6.230 3.790 1.00 95.44 77 PHE A CA 1
ATOM 626 C C . PHE A 1 77 ? -7.864 -6.251 4.170 1.00 95.44 77 PHE A C 1
ATOM 628 O O . PHE A 1 77 ? -8.592 -7.172 3.804 1.00 95.44 77 PHE A O 1
ATOM 635 N N . ASP A 1 78 ? -8.309 -5.205 4.864 1.00 97.00 78 ASP A N 1
ATOM 636 C CA . ASP A 1 78 ? -9.703 -4.930 5.219 1.00 97.00 78 ASP A CA 1
ATOM 637 C C . ASP A 1 78 ? -10.032 -3.472 4.860 1.00 97.00 78 ASP A C 1
ATOM 639 O O . ASP A 1 78 ? -9.866 -2.553 5.666 1.00 97.00 78 ASP A O 1
ATOM 643 N N . PHE A 1 79 ? -10.455 -3.263 3.611 1.00 96.25 79 PHE A N 1
ATOM 644 C CA . PHE A 1 79 ? -10.737 -1.936 3.047 1.00 96.25 79 PHE A CA 1
ATOM 645 C C . PHE A 1 79 ? -12.018 -1.289 3.587 1.00 96.25 79 PHE A C 1
ATOM 647 O O . PHE A 1 79 ? -12.218 -0.085 3.408 1.00 96.25 79 PHE A O 1
ATOM 654 N N . ASP A 1 80 ? -12.878 -2.061 4.259 1.00 96.75 80 ASP A N 1
ATOM 655 C CA . ASP A 1 80 ? -14.059 -1.516 4.933 1.00 96.75 80 ASP A CA 1
ATOM 656 C C . ASP A 1 80 ? -13.657 -0.759 6.206 1.00 96.75 80 ASP A C 1
ATOM 658 O O . ASP A 1 80 ? -14.349 0.169 6.635 1.00 96.75 80 ASP A O 1
ATOM 662 N N . ARG A 1 81 ? -12.526 -1.141 6.815 1.00 97.19 81 ARG A N 1
ATOM 663 C CA . ARG A 1 81 ? -12.027 -0.560 8.066 1.00 97.19 81 ARG A CA 1
ATOM 664 C C . ARG A 1 81 ? -10.840 0.369 7.898 1.00 97.19 81 ARG A C 1
ATOM 666 O O . ARG A 1 81 ? -10.735 1.327 8.666 1.00 97.19 81 ARG A O 1
ATOM 673 N N . HIS A 1 82 ? -9.972 0.106 6.928 1.00 98.25 82 HIS A N 1
ATOM 674 C CA . HIS A 1 82 ? -8.714 0.829 6.801 1.00 98.25 82 HIS A CA 1
ATOM 675 C C . HIS A 1 82 ? -8.466 1.364 5.393 1.00 98.25 82 HIS A C 1
ATOM 677 O O . HIS A 1 82 ? -8.846 0.745 4.399 1.00 98.25 82 HIS A O 1
ATOM 683 N N . ASP A 1 83 ? -7.773 2.497 5.336 1.00 97.88 83 ASP A N 1
ATOM 684 C CA . ASP A 1 83 ? -7.124 3.001 4.129 1.00 97.88 83 ASP A CA 1
ATOM 685 C C . ASP A 1 83 ? -5.651 2.584 4.159 1.00 97.88 83 ASP A C 1
ATOM 687 O O . ASP A 1 83 ? -4.984 2.731 5.185 1.00 97.88 83 ASP A O 1
ATOM 691 N N . TYR A 1 84 ? -5.150 2.042 3.049 1.00 98.06 84 TYR A N 1
ATOM 692 C CA . TYR A 1 84 ? -3.805 1.473 2.949 1.00 98.06 84 TYR A CA 1
ATOM 693 C C . TYR A 1 84 ? -2.928 2.334 2.049 1.00 98.06 84 TYR A C 1
ATOM 695 O O . TYR A 1 84 ? -3.346 2.710 0.955 1.00 98.06 84 TYR A O 1
ATOM 703 N N . PHE A 1 85 ? -1.694 2.589 2.470 1.00 97.31 85 PHE A N 1
ATOM 704 C CA . PHE A 1 85 ? -0.740 3.410 1.736 1.00 97.31 85 PHE A CA 1
ATOM 705 C C . PHE A 1 85 ? 0.618 2.729 1.660 1.00 97.31 85 PHE A C 1
ATOM 707 O O . PHE A 1 85 ? 1.097 2.156 2.631 1.00 97.31 85 PHE A O 1
ATOM 714 N N . LEU A 1 86 ? 1.254 2.818 0.500 1.00 96.38 86 LEU A N 1
ATOM 715 C CA . LEU A 1 86 ? 2.572 2.263 0.237 1.00 96.38 86 LEU A CA 1
ATOM 716 C C . LEU A 1 86 ? 3.551 3.392 -0.059 1.00 96.38 86 LEU A C 1
ATOM 718 O O . LEU A 1 86 ? 3.292 4.198 -0.948 1.00 96.38 86 LEU A O 1
ATOM 722 N N . GLY A 1 87 ? 4.688 3.438 0.624 1.00 94.75 87 GLY A N 1
ATOM 723 C CA . GLY A 1 87 ? 5.703 4.457 0.361 1.00 94.75 87 GLY A CA 1
ATOM 724 C C . GLY A 1 87 ? 7.105 4.029 0.750 1.00 94.75 87 GLY A C 1
ATOM 725 O O . GLY A 1 87 ? 7.301 3.010 1.410 1.00 94.75 87 GLY A O 1
ATOM 726 N N . LYS A 1 88 ? 8.102 4.803 0.318 1.00 91.12 88 LYS A N 1
ATOM 727 C CA . LYS A 1 88 ? 9.493 4.590 0.725 1.00 91.12 88 LYS A CA 1
ATOM 728 C C . LYS A 1 88 ? 9.774 5.290 2.042 1.00 91.12 88 LYS A C 1
ATOM 730 O O . LYS A 1 88 ? 9.594 6.500 2.159 1.00 91.12 88 LYS A O 1
ATOM 735 N N . VAL A 1 89 ? 10.336 4.549 2.986 1.00 83.62 89 VAL A N 1
ATOM 736 C CA . VAL A 1 89 ? 10.902 5.107 4.212 1.00 83.62 89 VAL A CA 1
ATOM 737 C C . VAL A 1 89 ? 12.427 5.059 4.138 1.00 83.62 89 VAL A C 1
ATOM 739 O O . VAL A 1 89 ? 13.031 4.030 3.827 1.00 83.62 89 VAL A O 1
ATOM 742 N N . SER A 1 90 ? 13.063 6.203 4.395 1.00 67.12 90 SER A N 1
ATOM 743 C CA . SER A 1 90 ? 14.514 6.288 4.594 1.00 67.12 90 SER A CA 1
ATOM 744 C C . SER A 1 90 ? 14.791 6.132 6.090 1.00 67.12 90 SER A C 1
ATOM 746 O O . SER A 1 90 ? 14.452 7.036 6.854 1.00 67.12 90 SER A O 1
ATOM 748 N N . LYS A 1 91 ? 15.361 4.998 6.515 1.00 57.41 91 LYS A N 1
ATOM 749 C CA . LYS A 1 91 ? 15.780 4.753 7.907 1.00 57.41 91 LYS A CA 1
ATOM 750 C C . LYS A 1 91 ? 17.297 4.714 8.030 1.00 57.41 91 LYS A C 1
ATOM 752 O O . LYS A 1 91 ? 17.933 4.049 7.182 1.00 57.41 91 LYS A O 1
#